Protein AF-A0A655ANW1-F1 (afdb_monomer_lite)

Radius of gyration: 16.44 Å; chains: 1; bounding box: 53×28×34 Å

Secondary structure (DSSP, 8-state):
---GGG--------EE-TT-TTTTT-------S-EEEEEEEE-PPTT--HHHHHHHHHHHHHHHHHHHHTTSEEEEEEEEEETTEEEEEEEEE-SSHHHHHHHHHTSTTGGGEEEEEEEE---TT-TTT--

Structure (mmCIF, N/CA/C/O backbone):
data_AF-A0A655ANW1-F1
#
_entry.id   AF-A0A655ANW1-F1
#
loop_
_atom_site.group_PDB
_atom_site.id
_atom_site.type_symbol
_atom_site.label_atom_id
_atom_site.label_alt_id
_atom_site.label_comp_id
_atom_site.label_asym_id
_atom_site.label_entity_id
_atom_site.label_seq_id
_atom_site.pdbx_PDB_ins_code
_atom_site.Cartn_x
_atom_site.Cartn_y
_atom_site.Cartn_z
_atom_site.occupancy
_atom_site.B_iso_or_equiv
_atom_site.auth_seq_id
_atom_site.auth_comp_id
_atom_site.auth_asym_id
_atom_site.auth_atom_id
_atom_site.pdbx_PDB_model_num
ATOM 1 N N . MET A 1 1 ? 32.456 -7.572 1.421 1.00 52.94 1 MET A N 1
ATOM 2 C CA . MET A 1 1 ? 31.473 -6.979 2.357 1.00 52.94 1 MET A CA 1
ATOM 3 C C . MET A 1 1 ? 32.220 -6.218 3.439 1.00 52.94 1 MET A C 1
ATOM 5 O O . MET A 1 1 ? 33.217 -6.754 3.914 1.00 52.94 1 MET A O 1
ATOM 9 N N . PRO A 1 2 ? 31.785 -5.007 3.822 1.00 56.34 2 PRO A N 1
ATOM 10 C CA . PRO A 1 2 ? 32.338 -4.326 4.990 1.00 56.34 2 PRO A CA 1
ATOM 11 C C . PRO A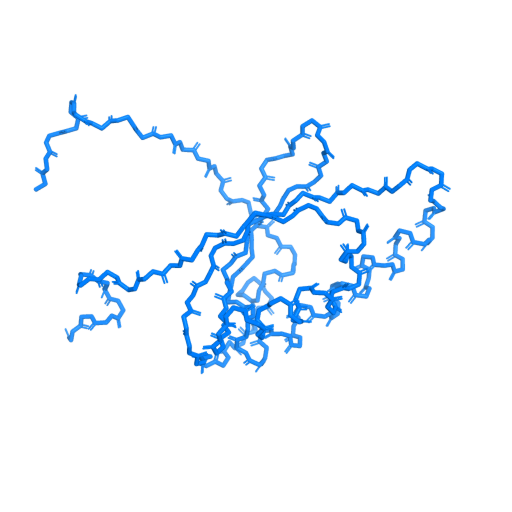 1 2 ? 32.038 -5.124 6.279 1.00 56.34 2 PRO A C 1
ATOM 13 O O . PRO A 1 2 ? 31.070 -5.891 6.307 1.00 56.34 2 PRO A O 1
ATOM 16 N N . PRO A 1 3 ? 32.866 -4.992 7.330 1.00 61.53 3 PRO A N 1
ATOM 17 C CA . PRO A 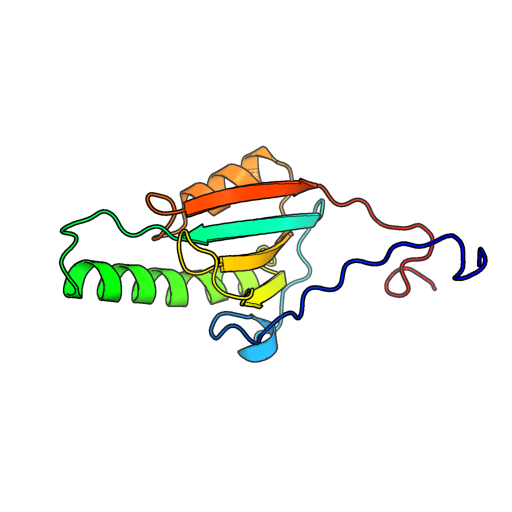1 3 ? 32.707 -5.736 8.578 1.00 61.53 3 PRO A CA 1
ATOM 18 C C . PRO A 1 3 ? 31.413 -5.356 9.319 1.00 61.53 3 PRO A C 1
ATOM 20 O O . PRO A 1 3 ? 31.002 -4.197 9.327 1.00 61.53 3 PRO A O 1
ATOM 23 N N . ARG A 1 4 ? 30.790 -6.339 9.991 1.00 62.19 4 ARG A N 1
ATOM 24 C CA . ARG A 1 4 ? 29.544 -6.174 10.774 1.00 62.19 4 ARG A CA 1
ATOM 25 C C . ARG A 1 4 ? 29.638 -5.107 11.872 1.00 62.19 4 ARG A C 1
ATOM 27 O O . ARG A 1 4 ? 28.620 -4.567 12.270 1.00 62.19 4 ARG A O 1
ATOM 34 N N . SER A 1 5 ? 30.846 -4.762 12.318 1.00 68.25 5 SER A N 1
ATOM 35 C CA . SER A 1 5 ? 31.094 -3.695 13.296 1.00 68.25 5 SER A CA 1
ATOM 36 C C . SER A 1 5 ? 30.753 -2.287 12.793 1.00 68.25 5 SER A C 1
ATOM 38 O O . SER A 1 5 ? 30.806 -1.349 13.580 1.00 68.25 5 SER A O 1
ATOM 40 N N . TRP A 1 6 ? 30.450 -2.118 11.501 1.00 67.19 6 TRP A N 1
ATOM 41 C CA . TRP A 1 6 ? 30.126 -0.827 10.881 1.00 67.19 6 TRP A CA 1
ATOM 42 C C . TRP A 1 6 ? 28.676 -0.721 10.387 1.00 67.19 6 TRP A C 1
ATOM 44 O O . TRP A 1 6 ? 28.340 0.255 9.720 1.00 67.19 6 TRP A O 1
ATOM 54 N N . ARG A 1 7 ? 27.816 -1.707 10.680 1.00 72.38 7 ARG A N 1
ATOM 55 C CA . ARG A 1 7 ? 26.383 -1.630 10.369 1.00 72.38 7 ARG A CA 1
ATOM 56 C C . ARG A 1 7 ? 25.560 -1.549 11.644 1.00 72.38 7 ARG A C 1
ATOM 58 O O . ARG A 1 7 ? 25.684 -2.398 12.520 1.00 72.38 7 ARG A O 1
ATOM 65 N N . THR A 1 8 ? 24.694 -0.548 11.689 1.00 73.25 8 THR A N 1
ATOM 66 C CA . THR A 1 8 ? 23.516 -0.554 12.550 1.00 73.25 8 THR A CA 1
ATOM 67 C C . THR A 1 8 ? 22.364 -0.997 11.661 1.00 73.25 8 THR A C 1
ATOM 69 O O . THR A 1 8 ? 21.897 -0.217 10.835 1.00 73.25 8 THR A O 1
ATOM 72 N N . ASP A 1 9 ? 21.978 -2.265 11.762 1.00 79.69 9 ASP A N 1
ATOM 73 C CA . ASP A 1 9 ? 20.803 -2.778 11.066 1.00 79.69 9 ASP A CA 1
ATOM 74 C C . ASP A 1 9 ? 19.593 -2.594 11.992 1.00 79.69 9 ASP A C 1
ATOM 76 O O . ASP A 1 9 ? 19.584 -3.118 13.108 1.00 79.69 9 ASP A O 1
ATOM 80 N N . ASP A 1 10 ? 18.589 -1.841 11.543 1.00 80.50 10 ASP A N 1
ATOM 81 C CA . ASP A 1 10 ? 17.279 -1.802 12.194 1.00 80.50 10 ASP A CA 1
ATOM 82 C C . ASP A 1 10 ? 16.347 -2.793 11.489 1.00 80.50 10 ASP A C 1
ATOM 84 O O . ASP A 1 10 ? 16.226 -2.787 10.261 1.00 80.50 10 ASP A O 1
ATOM 88 N N . VAL A 1 11 ? 15.741 -3.701 12.256 1.00 86.69 11 VAL A N 1
ATOM 89 C CA . VAL A 1 11 ? 15.016 -4.858 11.717 1.00 86.69 11 VAL A CA 1
ATOM 90 C C . VAL A 1 11 ? 13.540 -4.739 12.053 1.00 86.69 11 VAL A C 1
ATOM 92 O O . VAL A 1 11 ? 13.137 -4.881 13.204 1.00 86.69 11 VAL A O 1
ATOM 95 N N . THR A 1 12 ? 12.718 -4.571 11.019 1.00 88.94 12 THR A N 1
ATOM 96 C CA . THR A 1 12 ? 11.258 -4.618 11.140 1.00 88.94 12 THR A CA 1
ATOM 97 C C . THR A 1 12 ? 10.725 -5.920 10.537 1.00 88.94 12 THR A C 1
ATOM 99 O O . THR A 1 12 ? 10.936 -6.163 9.346 1.00 88.94 12 THR A O 1
ATOM 102 N N . PRO A 1 13 ? 10.037 -6.779 11.313 1.00 91.56 13 PRO A N 1
ATOM 103 C CA . PRO A 1 13 ? 9.420 -7.980 10.767 1.00 91.56 13 PRO A CA 1
ATOM 104 C C . PRO A 1 13 ? 8.246 -7.615 9.850 1.00 91.56 13 PRO A C 1
ATOM 106 O O . PRO A 1 13 ? 7.394 -6.803 10.209 1.00 91.56 13 PRO A O 1
ATOM 109 N N . LEU A 1 14 ? 8.190 -8.249 8.678 1.00 95.00 14 LEU A N 1
ATOM 110 C CA . LEU A 1 14 ? 7.090 -8.105 7.725 1.00 95.00 14 LEU A CA 1
ATOM 111 C C . LEU A 1 14 ? 6.088 -9.248 7.920 1.00 95.00 14 LEU A C 1
ATOM 113 O O . LEU A 1 14 ? 6.403 -10.413 7.669 1.00 95.00 14 LEU A O 1
ATOM 117 N N . GLY A 1 15 ? 4.889 -8.914 8.391 1.00 95.25 15 GLY A N 1
ATOM 118 C CA . GLY A 1 15 ? 3.793 -9.853 8.595 1.00 95.25 15 GLY A CA 1
ATOM 119 C C . GLY A 1 15 ? 3.055 -10.192 7.299 1.00 95.25 15 GLY A C 1
ATOM 120 O O . GLY A 1 15 ? 3.082 -9.440 6.322 1.00 95.25 15 GLY A O 1
ATOM 121 N N . ALA A 1 16 ? 2.357 -11.328 7.299 1.00 95.56 16 ALA A N 1
ATOM 122 C CA . ALA A 1 16 ? 1.465 -11.690 6.204 1.00 95.56 16 ALA A CA 1
ATOM 123 C C . ALA A 1 16 ? 0.289 -10.705 6.125 1.00 95.56 16 ALA A C 1
ATOM 125 O O . ALA A 1 16 ? -0.328 -10.390 7.141 1.00 95.56 16 ALA A O 1
ATOM 126 N N . HIS A 1 17 ? -0.036 -10.251 4.915 1.00 96.06 17 HIS A N 1
ATOM 127 C CA . HIS A 1 17 ? -1.211 -9.425 4.661 1.00 96.06 17 HIS A CA 1
ATOM 128 C C . HIS A 1 17 ? -2.243 -10.222 3.846 1.00 96.06 17 HIS A C 1
ATOM 130 O O . HIS A 1 17 ? -1.864 -10.831 2.844 1.00 96.06 17 HIS A O 1
ATOM 136 N N . PRO A 1 18 ? -3.542 -10.213 4.204 1.00 94.62 18 PRO A N 1
ATOM 137 C CA . PRO A 1 18 ? -4.565 -10.994 3.494 1.00 94.62 18 PRO A CA 1
ATOM 138 C C . PRO A 1 18 ? -4.740 -10.588 2.024 1.00 94.62 18 PRO A C 1
ATOM 140 O O . PRO A 1 18 ? -5.160 -11.408 1.212 1.00 94.62 18 PRO A O 1
ATOM 143 N N . ASN A 1 19 ? -4.388 -9.345 1.682 1.00 95.88 19 ASN A N 1
ATOM 144 C CA . ASN A 1 19 ? -4.418 -8.819 0.313 1.00 95.88 19 ASN A CA 1
ATOM 145 C C . ASN A 1 19 ? -3.053 -8.908 -0.413 1.00 95.88 19 ASN A C 1
ATOM 147 O O . ASN A 1 19 ? -2.875 -8.248 -1.433 1.00 95.88 19 ASN A O 1
ATOM 151 N N . ASP A 1 20 ? -2.068 -9.653 0.110 1.00 96.75 20 ASP A N 1
ATOM 152 C CA . ASP A 1 20 ? -0.806 -9.904 -0.609 1.00 96.75 20 ASP A CA 1
ATOM 153 C C . ASP A 1 20 ? -1.066 -10.757 -1.860 1.00 96.75 20 ASP A C 1
ATOM 155 O O . ASP A 1 20 ? -1.592 -11.865 -1.726 1.00 96.75 20 ASP A O 1
ATOM 159 N N . PRO A 1 21 ? -0.661 -10.311 -3.065 1.00 93.62 21 PRO A N 1
ATOM 160 C CA . PRO A 1 21 ? -0.914 -11.066 -4.290 1.00 93.62 21 PRO A CA 1
ATOM 161 C C . PRO A 1 21 ? -0.344 -12.486 -4.259 1.00 93.62 21 PRO A C 1
ATOM 163 O O . PRO A 1 21 ? -1.017 -13.434 -4.661 1.00 93.62 21 PRO A O 1
ATOM 166 N N . VAL A 1 22 ? 0.878 -12.646 -3.738 1.00 90.44 22 VAL A N 1
ATOM 167 C CA . VAL A 1 22 ? 1.533 -13.957 -3.635 1.00 90.44 22 VAL A CA 1
ATOM 168 C C . VAL A 1 22 ? 0.824 -14.833 -2.604 1.00 90.44 22 VAL A C 1
ATOM 170 O O . VAL A 1 22 ? 0.536 -15.992 -2.897 1.00 90.44 22 VAL A O 1
ATOM 173 N N . GLY A 1 23 ? 0.477 -14.281 -1.437 1.00 89.38 23 GLY A N 1
ATOM 174 C CA . GLY A 1 23 ? -0.336 -14.967 -0.427 1.00 89.38 23 GLY A CA 1
ATOM 175 C C . GLY A 1 23 ? -1.710 -15.424 -0.935 1.00 89.38 23 GLY A C 1
ATOM 176 O O . GLY A 1 23 ? -2.210 -16.457 -0.497 1.00 89.38 23 GLY A O 1
ATOM 177 N N . GLN A 1 24 ? -2.293 -14.705 -1.899 1.00 89.44 24 GLN A N 1
ATOM 178 C CA . GLN A 1 24 ? -3.555 -15.057 -2.559 1.00 89.44 24 GLN A CA 1
ATOM 179 C C . GLN A 1 24 ? -3.390 -16.002 -3.767 1.00 89.44 24 GLN A C 1
ATOM 181 O O . GLN A 1 24 ? -4.382 -16.366 -4.398 1.00 89.44 24 GLN A O 1
ATOM 186 N N . GLY A 1 25 ? -2.163 -16.409 -4.114 1.00 90.06 25 GLY A N 1
ATOM 187 C CA . GLY A 1 25 ? -1.889 -17.269 -5.272 1.00 90.06 25 GLY A CA 1
ATOM 188 C C . GLY A 1 25 ? -2.077 -16.577 -6.627 1.00 90.06 25 GLY A C 1
ATOM 189 O O . GLY A 1 25 ? -2.249 -17.244 -7.649 1.00 90.06 25 GLY A O 1
ATOM 190 N N . ILE A 1 26 ? -2.059 -15.245 -6.659 1.00 88.88 26 ILE A N 1
ATOM 191 C CA . ILE A 1 26 ? -2.241 -14.459 -7.879 1.00 88.88 26 ILE A CA 1
ATOM 192 C C . ILE A 1 26 ? -0.932 -14.453 -8.660 1.00 88.88 26 ILE A C 1
ATOM 194 O O . ILE A 1 26 ? 0.116 -14.042 -8.160 1.00 88.88 26 ILE A O 1
ATOM 198 N N . THR A 1 27 ? -0.998 -14.869 -9.924 1.00 83.81 27 THR A N 1
ATOM 199 C CA . THR A 1 27 ? 0.128 -14.690 -10.843 1.00 83.81 27 THR A CA 1
ATOM 200 C C . THR A 1 27 ? 0.225 -13.216 -11.213 1.00 83.81 27 THR A C 1
ATOM 202 O O . THR A 1 27 ? -0.638 -12.682 -11.908 1.00 83.81 27 THR A O 1
ATOM 205 N N . ILE A 1 28 ? 1.271 -12.556 -10.729 1.00 79.31 28 ILE A N 1
ATOM 206 C CA . ILE A 1 28 ? 1.513 -11.139 -10.992 1.00 79.31 28 ILE A CA 1
ATOM 207 C C . ILE A 1 28 ? 2.000 -11.004 -12.435 1.00 79.31 28 ILE A C 1
ATOM 209 O O . ILE A 1 28 ? 3.004 -11.608 -12.822 1.00 79.31 28 ILE A O 1
ATOM 213 N N . ALA A 1 29 ? 1.301 -10.207 -13.242 1.00 76.00 29 ALA A N 1
ATOM 214 C CA . ALA A 1 29 ? 1.785 -9.871 -14.574 1.00 76.00 29 ALA A CA 1
ATOM 215 C C . ALA A 1 29 ? 3.105 -9.086 -14.450 1.00 76.00 29 ALA A C 1
ATOM 217 O O . ALA A 1 29 ? 3.213 -8.235 -13.564 1.00 76.00 29 ALA A O 1
ATOM 218 N N . PRO A 1 30 ? 4.110 -9.312 -15.317 1.00 70.00 30 PRO A N 1
ATOM 219 C CA . PRO A 1 30 ? 5.326 -8.511 -15.298 1.0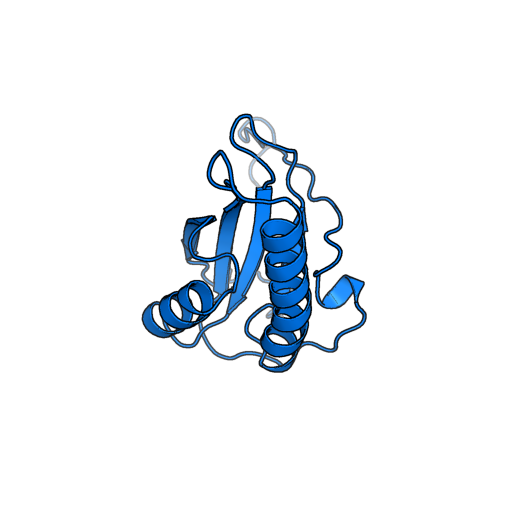0 70.00 30 PRO A CA 1
ATOM 220 C C . PRO A 1 30 ? 4.977 -7.051 -15.618 1.00 70.00 30 PRO A C 1
ATOM 222 O O . PRO A 1 30 ? 4.815 -6.668 -16.777 1.00 70.00 30 PRO A O 1
ATOM 225 N N . GLY A 1 31 ? 4.824 -6.234 -14.573 1.00 69.69 31 GLY A N 1
ATOM 226 C CA . GLY A 1 31 ? 4.546 -4.809 -14.711 1.00 69.69 31 GLY A CA 1
ATOM 227 C C . GLY A 1 31 ? 5.722 -4.090 -15.373 1.00 69.69 31 GLY A C 1
ATOM 228 O O . GLY A 1 31 ? 6.862 -4.558 -15.306 1.00 69.69 31 GLY A O 1
ATOM 229 N N . LYS A 1 32 ? 5.468 -2.932 -15.985 1.00 78.50 32 LYS A N 1
ATOM 230 C CA . LYS A 1 32 ? 6.498 -2.081 -16.602 1.00 78.50 32 LYS A CA 1
ATOM 231 C C . LYS A 1 32 ? 6.734 -0.831 -15.756 1.00 78.50 32 LYS A C 1
ATOM 233 O O . LYS A 1 32 ? 5.786 -0.307 -15.184 1.00 78.50 32 LYS A O 1
ATOM 238 N N . GLY A 1 33 ? 7.970 -0.337 -15.755 1.00 89.12 33 GLY A N 1
ATOM 239 C CA . GLY A 1 33 ? 8.346 0.919 -15.098 1.00 89.12 33 GLY A CA 1
ATOM 240 C C . GLY A 1 33 ? 9.055 0.742 -13.748 1.00 89.12 33 GLY A C 1
ATOM 241 O O . GLY A 1 33 ? 9.328 -0.395 -13.348 1.00 89.12 33 GLY A O 1
ATOM 242 N N . PRO A 1 34 ? 9.433 1.859 -13.098 1.00 94.06 34 PRO A N 1
ATOM 243 C CA . PRO A 1 34 ? 10.112 1.863 -11.806 1.00 94.06 34 PRO A CA 1
ATOM 244 C C . PRO A 1 34 ? 9.281 1.224 -10.692 1.00 94.06 34 PRO A C 1
ATOM 246 O O . PRO A 1 34 ? 8.051 1.161 -10.741 1.00 94.06 34 PRO A O 1
ATOM 249 N N . GLU A 1 35 ? 9.993 0.768 -9.668 1.00 96.06 35 GLU A N 1
ATOM 250 C CA . GLU A 1 35 ? 9.406 0.217 -8.453 1.00 96.06 35 GLU A CA 1
ATOM 251 C C . GLU A 1 35 ? 9.362 1.277 -7.357 1.00 96.06 35 GLU A C 1
ATOM 253 O O . GLU A 1 35 ? 10.207 2.172 -7.291 1.00 96.06 35 GLU A O 1
ATOM 258 N N . PHE A 1 36 ? 8.377 1.159 -6.479 1.00 97.81 36 PHE A N 1
ATOM 259 C CA . PHE A 1 36 ? 8.175 2.052 -5.352 1.00 97.81 36 PHE A CA 1
ATOM 260 C C . PHE A 1 36 ? 7.864 1.216 -4.120 1.00 97.81 36 PHE A C 1
ATOM 262 O O . PHE A 1 36 ? 7.005 0.332 -4.159 1.00 97.81 36 PHE A O 1
ATOM 269 N N . LEU A 1 37 ? 8.557 1.501 -3.024 1.00 97.94 37 LEU A N 1
ATOM 270 C CA . LEU A 1 37 ? 8.201 0.974 -1.719 1.00 97.94 37 LEU A CA 1
ATOM 271 C C . LEU A 1 37 ? 7.286 1.985 -1.037 1.00 97.94 37 LEU A C 1
ATOM 273 O O . LEU A 1 37 ? 7.651 3.152 -0.890 1.00 97.94 37 LEU A O 1
ATOM 277 N N . ILE A 1 38 ? 6.097 1.542 -0.651 1.00 98.19 38 ILE A N 1
ATOM 278 C CA . ILE A 1 38 ? 5.075 2.402 -0.066 1.00 98.19 38 ILE A CA 1
ATOM 279 C C . ILE A 1 38 ? 4.752 1.913 1.332 1.00 98.19 38 ILE A C 1
ATOM 281 O O . ILE A 1 38 ? 4.229 0.811 1.491 1.00 98.19 38 ILE A O 1
ATOM 285 N N . ALA A 1 39 ? 5.040 2.742 2.330 1.00 96.75 39 ALA A N 1
ATOM 286 C CA . ALA A 1 39 ? 4.509 2.558 3.669 1.00 96.75 39 ALA A CA 1
ATOM 287 C C . ALA A 1 39 ? 3.185 3.320 3.781 1.00 96.75 39 ALA A C 1
ATOM 289 O O . ALA A 1 39 ? 3.064 4.460 3.328 1.00 96.75 39 ALA A O 1
ATOM 290 N N . THR A 1 40 ? 2.179 2.674 4.357 1.00 96.88 40 THR A N 1
ATOM 291 C CA . THR A 1 40 ? 0.847 3.252 4.524 1.00 96.88 40 THR A CA 1
ATOM 292 C C . THR A 1 40 ? 0.388 3.073 5.957 1.00 96.88 40 THR A C 1
ATOM 294 O O . THR A 1 40 ? 0.472 1.970 6.496 1.00 96.88 40 THR A O 1
ATOM 297 N N . THR A 1 41 ? -0.134 4.145 6.545 1.00 95.69 41 THR A N 1
ATOM 298 C CA . THR A 1 41 ? -0.838 4.129 7.831 1.00 95.69 41 THR A CA 1
ATOM 299 C C . THR A 1 41 ? -2.302 4.453 7.574 1.00 95.69 41 THR A C 1
ATOM 301 O O . THR A 1 41 ? -2.602 5.464 6.937 1.00 95.69 41 THR A O 1
ATOM 304 N N . ILE A 1 42 ? -3.211 3.600 8.046 1.00 94.00 42 ILE A N 1
ATOM 305 C CA . ILE A 1 42 ? -4.656 3.770 7.859 1.00 94.00 42 ILE A CA 1
ATOM 306 C C . ILE A 1 42 ? -5.261 4.359 9.136 1.00 94.00 42 ILE A C 1
ATOM 308 O O . ILE A 1 42 ? -5.218 3.736 10.196 1.00 94.00 42 ILE A O 1
ATOM 312 N N . MET A 1 43 ? -5.873 5.536 9.011 1.00 93.19 43 MET A N 1
ATOM 313 C CA . MET A 1 43 ? -6.558 6.259 10.080 1.00 93.19 43 MET A CA 1
ATOM 314 C C . MET A 1 43 ? -8.033 6.437 9.731 1.00 93.19 43 MET A C 1
ATOM 316 O O . MET A 1 43 ? -8.408 7.302 8.939 1.00 93.19 43 MET A O 1
ATOM 320 N N . VAL A 1 44 ? -8.888 5.622 10.346 1.00 93.38 44 VAL A N 1
ATOM 321 C CA . VAL A 1 44 ? -10.340 5.756 10.189 1.00 93.38 44 VAL A CA 1
ATOM 322 C C . VAL A 1 44 ? -10.813 7.017 10.927 1.00 93.38 44 VAL A C 1
ATOM 324 O O . VAL A 1 44 ? -10.537 7.152 12.123 1.00 93.38 44 VAL A O 1
ATOM 327 N N . PRO A 1 45 ? -11.554 7.932 10.272 1.00 93.94 45 PRO A N 1
ATOM 328 C CA . PRO A 1 45 ? -12.050 9.136 10.926 1.00 93.94 45 PRO A CA 1
ATOM 329 C C . PRO A 1 45 ? -12.931 8.814 12.147 1.00 93.94 45 PRO A C 1
ATOM 331 O O . PRO A 1 45 ? -13.784 7.918 12.066 1.00 93.94 45 PRO A O 1
ATOM 334 N N . PRO A 1 46 ? -12.795 9.554 13.263 1.00 93.69 46 PRO A N 1
ATOM 335 C CA . PRO A 1 46 ? -13.644 9.366 14.434 1.00 93.69 46 PRO A CA 1
ATOM 336 C C . PRO A 1 46 ? -15.131 9.494 14.087 1.00 93.69 46 PRO A C 1
ATOM 338 O O . PRO A 1 46 ? -15.538 10.407 13.371 1.00 93.69 46 PRO A O 1
ATOM 341 N N . GLY A 1 47 ? -15.952 8.582 14.608 1.00 95.69 47 GLY A N 1
ATOM 342 C CA . GLY A 1 47 ? -17.394 8.570 14.348 1.00 95.69 47 GLY A CA 1
ATOM 343 C C . GLY A 1 47 ? -17.808 7.925 13.021 1.00 95.69 47 GLY A C 1
ATOM 344 O O . GLY A 1 47 ? -19.002 7.894 12.727 1.00 95.69 47 GLY A O 1
ATOM 345 N N . THR A 1 48 ? -16.871 7.374 12.240 1.00 96.50 48 THR A N 1
ATOM 346 C CA . THR A 1 48 ? -17.211 6.564 11.059 1.00 96.50 48 THR A CA 1
ATOM 347 C C . THR A 1 48 ? -17.983 5.309 11.497 1.00 96.50 48 THR A C 1
ATOM 349 O O . THR A 1 48 ? -17.473 4.549 12.324 1.00 96.50 48 THR A O 1
ATOM 352 N N . PRO A 1 49 ? -19.202 5.058 10.978 1.00 97.69 49 PRO A N 1
ATOM 353 C CA . PRO A 1 49 ? -19.968 3.865 11.336 1.00 97.69 49 PRO A CA 1
ATOM 354 C C . PRO A 1 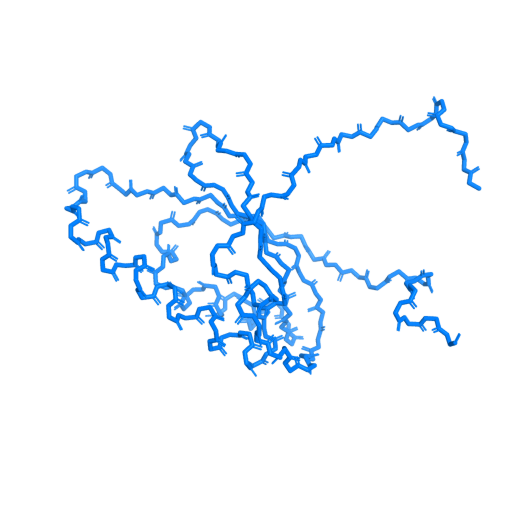49 ? -19.232 2.580 10.944 1.00 97.69 49 PRO A C 1
ATOM 356 O O . PRO A 1 49 ? -18.681 2.508 9.847 1.00 97.69 49 PRO A O 1
ATOM 359 N N . ALA A 1 50 ? -19.293 1.544 11.788 1.00 95.75 50 ALA A N 1
ATOM 360 C CA . ALA A 1 50 ? -18.607 0.267 11.544 1.00 95.75 50 ALA A CA 1
ATOM 361 C C . ALA A 1 50 ? -18.933 -0.329 10.163 1.00 95.75 50 ALA A C 1
ATOM 363 O O . ALA A 1 50 ? -18.030 -0.718 9.436 1.00 95.75 50 ALA A O 1
ATOM 364 N N . GLN A 1 51 ? -20.200 -0.267 9.741 1.00 97.50 51 GLN A N 1
ATOM 365 C CA . GLN A 1 51 ? -20.611 -0.730 8.415 1.00 97.50 51 GLN A CA 1
ATOM 366 C C . GLN A 1 51 ? -19.889 0.005 7.270 1.00 97.50 51 GLN A C 1
ATOM 368 O O . GLN A 1 51 ? -19.512 -0.615 6.284 1.00 97.50 51 GLN A O 1
ATOM 373 N N . VAL A 1 52 ? -19.648 1.314 7.400 1.00 97.69 52 VAL A N 1
ATOM 374 C CA . VAL A 1 52 ? -18.918 2.098 6.387 1.00 97.69 52 VAL A CA 1
ATOM 375 C C . VAL A 1 52 ? -17.442 1.699 6.348 1.00 97.69 52 VAL A C 1
ATOM 377 O O . VAL A 1 52 ? -16.845 1.661 5.268 1.00 97.69 52 VAL A O 1
ATOM 380 N N . VAL A 1 53 ? -16.856 1.390 7.509 1.00 96.62 53 VAL A N 1
ATOM 381 C CA . VAL A 1 53 ? -15.492 0.851 7.610 1.00 96.62 53 VAL A CA 1
ATOM 382 C C . VAL A 1 53 ? -15.415 -0.493 6.900 1.00 96.62 53 VAL A C 1
ATOM 384 O O . VAL A 1 53 ? -14.620 -0.637 5.972 1.00 96.62 53 VAL A O 1
ATOM 387 N N . ASP A 1 54 ? -16.294 -1.426 7.258 1.00 96.75 54 ASP A N 1
ATOM 388 C CA . ASP A 1 54 ? -16.332 -2.777 6.697 1.00 96.75 54 ASP A CA 1
ATOM 389 C C . ASP A 1 54 ? -16.551 -2.754 5.178 1.00 96.75 54 ASP A C 1
ATOM 391 O O . ASP A 1 54 ? -15.811 -3.398 4.432 1.00 96.75 54 ASP A O 1
ATOM 395 N N . ASP A 1 55 ? -17.496 -1.945 4.689 1.00 97.75 55 ASP A N 1
ATOM 396 C CA . ASP A 1 55 ? -17.773 -1.791 3.257 1.00 97.75 55 ASP A CA 1
ATOM 397 C C . ASP A 1 55 ? -16.575 -1.201 2.494 1.00 97.75 55 ASP A C 1
ATOM 399 O O . ASP A 1 55 ? -16.317 -1.545 1.335 1.00 97.75 55 ASP A O 1
ATOM 403 N N . THR A 1 56 ? -15.817 -0.298 3.116 1.00 97.44 56 THR A N 1
ATOM 404 C CA . THR A 1 56 ? -14.636 0.313 2.491 1.00 97.44 56 THR A CA 1
ATOM 405 C C . THR A 1 56 ? -13.458 -0.654 2.473 1.00 97.44 56 THR A C 1
ATOM 407 O O . THR A 1 56 ? -12.844 -0.831 1.420 1.00 97.44 56 THR A O 1
ATOM 410 N N . VAL A 1 57 ? -13.214 -1.371 3.572 1.00 95.94 57 VAL A N 1
ATOM 411 C CA . VAL A 1 57 ? -12.203 -2.437 3.652 1.00 95.94 57 VAL A CA 1
ATOM 412 C C . VAL A 1 57 ? -12.517 -3.570 2.670 1.00 95.94 57 VAL A C 1
ATOM 414 O O . VAL A 1 57 ? -11.624 -4.057 1.978 1.00 95.94 57 VAL A O 1
ATOM 417 N N . ALA A 1 58 ? -13.786 -3.959 2.523 1.00 97.06 58 ALA A N 1
ATOM 418 C CA . ALA A 1 58 ? -14.196 -4.981 1.563 1.00 97.06 58 ALA A CA 1
ATOM 419 C C . ALA A 1 58 ? -13.959 -4.547 0.108 1.00 97.06 58 ALA A C 1
ATOM 421 O O . ALA A 1 58 ? -13.563 -5.366 -0.726 1.00 97.06 58 ALA A O 1
ATOM 422 N N . ARG A 1 59 ? -14.180 -3.267 -0.220 1.00 97.69 59 ARG A N 1
ATOM 423 C CA . ARG A 1 59 ? -13.847 -2.717 -1.545 1.00 97.69 59 ARG A CA 1
ATOM 424 C C . ARG A 1 59 ? -12.338 -2.680 -1.773 1.00 97.69 59 ARG A C 1
ATOM 426 O O . ARG A 1 59 ? -11.899 -3.046 -2.860 1.00 97.69 59 ARG A O 1
ATOM 433 N N . GLU A 1 60 ? -11.556 -2.305 -0.764 1.00 97.12 60 GLU A N 1
ATOM 434 C CA . GLU A 1 60 ? -10.089 -2.327 -0.827 1.00 97.12 60 GLU A CA 1
ATOM 435 C C . GLU A 1 60 ? -9.569 -3.740 -1.130 1.00 97.12 60 GLU A C 1
ATOM 437 O O . GLU A 1 60 ? -8.778 -3.945 -2.052 1.00 97.12 60 GLU A O 1
ATOM 442 N N . ALA A 1 61 ? -10.087 -4.742 -0.414 1.00 95.81 61 ALA A N 1
ATOM 443 C CA . ALA A 1 61 ? -9.709 -6.139 -0.600 1.00 95.81 61 ALA A CA 1
ATOM 444 C C . ALA A 1 61 ? -10.020 -6.662 -2.012 1.00 95.81 61 ALA A C 1
ATOM 446 O O . ALA A 1 61 ? -9.281 -7.491 -2.537 1.00 95.81 61 ALA A O 1
ATOM 447 N N . ARG A 1 62 ? -11.078 -6.154 -2.660 1.00 96.31 62 ARG A N 1
ATOM 448 C CA . ARG A 1 62 ? -11.394 -6.464 -4.067 1.00 96.31 62 ARG A CA 1
ATOM 449 C C . ARG A 1 62 ? -10.493 -5.724 -5.053 1.00 96.31 62 ARG A C 1
ATOM 451 O O . ARG A 1 62 ? -10.254 -6.231 -6.142 1.00 96.31 62 ARG A O 1
ATOM 458 N N . ARG A 1 63 ? -9.977 -4.550 -4.684 1.00 96.31 63 ARG A N 1
ATOM 459 C CA . ARG A 1 63 ? -9.120 -3.729 -5.547 1.00 96.31 63 ARG A CA 1
ATOM 460 C C . ARG A 1 63 ? -7.697 -4.279 -5.661 1.00 96.31 63 ARG A C 1
ATOM 462 O O . ARG A 1 63 ? -7.105 -4.217 -6.737 1.00 96.31 63 ARG A O 1
ATOM 469 N N . ALA A 1 64 ? -7.165 -4.857 -4.586 1.00 93.06 64 ALA A N 1
ATOM 470 C CA . ALA A 1 64 ? -5.830 -5.456 -4.559 1.00 93.06 64 ALA A CA 1
ATOM 471 C C . ALA A 1 64 ? -5.568 -6.499 -5.674 1.00 93.06 64 ALA A C 1
ATOM 473 O O . ALA A 1 64 ? -4.593 -6.326 -6.413 1.00 93.06 64 ALA A O 1
ATOM 474 N N . PRO A 1 65 ? -6.416 -7.530 -5.886 1.00 93.81 65 PRO A N 1
ATOM 475 C CA . PRO A 1 65 ? -6.198 -8.508 -6.952 1.00 93.81 65 PRO A CA 1
ATOM 476 C C . PRO A 1 65 ? -6.278 -7.895 -8.358 1.00 93.81 65 PRO A C 1
ATOM 478 O O . PRO A 1 65 ? -5.539 -8.313 -9.248 1.00 93.81 65 PRO A O 1
ATOM 481 N N . GLU A 1 66 ? -7.118 -6.876 -8.578 1.00 94.69 66 GLU A N 1
ATOM 482 C CA . GLU A 1 66 ? -7.185 -6.169 -9.867 1.00 94.69 66 GLU A CA 1
ATOM 483 C C . GLU A 1 66 ? -5.866 -5.456 -10.189 1.00 94.69 66 GLU A C 1
ATOM 485 O O . GLU A 1 66 ? -5.378 -5.508 -11.321 1.00 94.69 66 GLU A O 1
ATOM 490 N N . LEU A 1 67 ? -5.276 -4.796 -9.190 1.00 95.81 67 LEU A N 1
ATOM 491 C CA . LEU A 1 67 ? -3.999 -4.096 -9.322 1.00 95.81 67 LEU A CA 1
ATOM 492 C C . LEU A 1 67 ? -2.842 -5.076 -9.513 1.00 95.81 67 LEU A C 1
ATOM 494 O O . LEU A 1 67 ? -1.953 -4.819 -10.325 1.00 95.81 67 LEU A O 1
ATOM 498 N N . ALA A 1 68 ? -2.877 -6.217 -8.828 1.00 94.50 68 ALA A N 1
ATOM 499 C CA . ALA A 1 68 ? -1.905 -7.287 -9.008 1.00 94.50 68 ALA A CA 1
ATOM 500 C C . ALA A 1 68 ? -1.973 -7.918 -10.405 1.00 94.50 68 ALA A C 1
ATOM 502 O O . ALA A 1 68 ? -0.945 -8.090 -11.061 1.00 94.50 68 ALA A O 1
ATOM 503 N N . GLY A 1 69 ? -3.181 -8.189 -10.910 1.00 92.69 69 GLY A N 1
ATOM 504 C CA . GLY A 1 69 ? -3.390 -8.714 -12.263 1.00 92.69 69 GLY A CA 1
ATOM 505 C C . GLY A 1 69 ? -2.903 -7.764 -13.363 1.00 92.69 69 GLY A C 1
ATOM 506 O O . GLY A 1 69 ? -2.509 -8.208 -14.438 1.00 92.69 69 GLY A O 1
ATOM 507 N N . ARG A 1 70 ? -2.864 -6.455 -13.084 1.00 92.94 70 ARG A N 1
ATOM 508 C CA . ARG A 1 70 ? -2.278 -5.426 -13.963 1.00 92.94 70 ARG A CA 1
ATOM 509 C C . ARG A 1 70 ? -0.773 -5.215 -13.750 1.00 92.94 70 ARG A C 1
ATOM 511 O O . ARG A 1 70 ? -0.166 -4.437 -14.478 1.00 92.94 70 ARG A O 1
ATOM 518 N N . GLY A 1 71 ? -0.169 -5.901 -12.780 1.00 94.31 71 GLY A N 1
ATOM 519 C CA . GLY A 1 71 ? 1.252 -5.791 -12.450 1.00 94.31 71 GLY A CA 1
ATOM 520 C C . GLY A 1 71 ? 1.625 -4.534 -11.659 1.00 94.31 71 GLY A C 1
ATOM 521 O O . GLY A 1 71 ? 2.803 -4.182 -11.632 1.00 94.31 71 GLY A O 1
ATOM 522 N N . HIS A 1 72 ? 0.650 -3.853 -11.043 1.00 96.50 72 HIS A N 1
ATOM 523 C CA . HIS A 1 72 ? 0.879 -2.645 -10.245 1.00 96.50 72 HIS A CA 1
ATOM 524 C C . HIS A 1 72 ? 1.184 -2.950 -8.780 1.00 96.50 72 HIS A C 1
ATOM 526 O O . HIS A 1 72 ? 2.144 -2.409 -8.240 1.00 96.50 72 HIS A O 1
ATOM 532 N N . LEU A 1 73 ? 0.398 -3.821 -8.141 1.00 96.81 73 LEU A N 1
ATOM 533 C CA . LEU A 1 73 ? 0.680 -4.297 -6.787 1.00 96.81 73 LEU A CA 1
ATOM 534 C C . LEU A 1 73 ? 1.491 -5.592 -6.879 1.00 96.81 73 LEU A C 1
ATOM 536 O O . LEU A 1 73 ? 0.974 -6.614 -7.326 1.00 96.81 73 LEU A O 1
ATOM 540 N N . VAL A 1 74 ? 2.761 -5.546 -6.478 1.00 95.44 74 VAL A N 1
ATOM 541 C CA . VAL A 1 74 ? 3.690 -6.681 -6.594 1.00 95.44 74 VAL A CA 1
ATOM 542 C C . VAL A 1 74 ? 3.701 -7.502 -5.310 1.00 95.44 74 VAL A C 1
ATOM 544 O O . VAL A 1 74 ? 3.617 -8.724 -5.364 1.00 95.44 74 VAL A O 1
ATOM 547 N N . ARG A 1 75 ? 3.791 -6.848 -4.149 1.00 96.38 75 ARG A N 1
ATOM 548 C CA . ARG A 1 75 ? 3.749 -7.482 -2.822 1.00 96.38 75 ARG A CA 1
ATOM 549 C C . ARG A 1 75 ? 3.093 -6.562 -1.811 1.00 96.38 75 ARG A C 1
ATOM 551 O O . ARG A 1 75 ? 3.164 -5.343 -1.958 1.00 96.38 75 ARG A O 1
ATOM 558 N N . LEU A 1 76 ? 2.519 -7.147 -0.770 1.00 97.69 76 LEU A N 1
ATOM 559 C CA . LEU A 1 76 ? 1.950 -6.422 0.355 1.00 97.69 76 LEU A CA 1
ATOM 560 C C . LEU A 1 76 ? 2.251 -7.154 1.664 1.00 97.69 76 LEU A C 1
ATOM 562 O O . LEU A 1 76 ? 2.106 -8.369 1.769 1.00 97.69 76 LEU A O 1
ATOM 566 N N . TRP A 1 77 ? 2.641 -6.398 2.679 1.00 97.75 77 TRP A N 1
ATOM 567 C CA . TRP A 1 77 ? 2.960 -6.899 4.008 1.00 97.75 77 TRP A CA 1
ATOM 568 C C . TRP A 1 77 ? 2.235 -6.086 5.070 1.00 97.75 77 TRP A C 1
ATOM 570 O O . TRP A 1 77 ? 2.022 -4.883 4.913 1.00 97.75 77 TRP A O 1
ATOM 580 N N . ALA A 1 78 ? 1.891 -6.746 6.172 1.00 95.94 78 ALA A N 1
ATOM 581 C CA . ALA A 1 78 ? 1.490 -6.066 7.392 1.00 95.94 78 ALA A CA 1
ATOM 582 C C . ALA A 1 78 ? 2.752 -5.610 8.133 1.00 95.94 78 ALA A C 1
ATOM 584 O O . ALA A 1 78 ? 3.720 -6.365 8.248 1.00 95.94 78 ALA A O 1
ATOM 585 N N . LEU A 1 79 ? 2.748 -4.382 8.633 1.00 94.75 79 LEU A N 1
ATOM 586 C CA . LEU A 1 79 ? 3.755 -3.903 9.574 1.00 94.75 79 LEU A CA 1
ATOM 587 C C . LEU A 1 79 ? 3.199 -4.015 10.998 1.00 94.75 79 LEU A C 1
ATOM 589 O O . LEU A 1 79 ? 1.979 -4.063 11.164 1.00 94.75 79 LEU A O 1
ATOM 593 N N . PRO A 1 80 ? 4.056 -4.037 12.034 1.00 90.44 80 PRO A N 1
ATOM 594 C CA . PRO A 1 80 ? 3.587 -3.896 13.407 1.00 90.44 80 PRO A CA 1
ATOM 595 C C . PRO A 1 80 ? 2.711 -2.648 13.539 1.00 90.44 80 PRO A C 1
ATOM 597 O O . PRO A 1 80 ? 3.059 -1.599 12.985 1.00 90.44 80 PRO A O 1
ATOM 600 N N . ASP A 1 81 ? 1.606 -2.740 14.275 1.00 81.06 81 ASP A N 1
ATOM 601 C CA . ASP A 1 81 ? 0.714 -1.596 14.464 1.00 81.06 81 ASP A CA 1
ATOM 602 C C . ASP A 1 81 ? 1.476 -0.407 15.063 1.00 81.06 81 ASP A C 1
ATOM 604 O O . ASP A 1 81 ? 2.365 -0.559 15.908 1.00 81.06 81 ASP A O 1
ATOM 608 N N . GLY A 1 82 ? 1.191 0.782 14.538 1.00 75.38 82 GLY A N 1
ATOM 609 C CA . GLY A 1 82 ? 1.714 2.033 15.073 1.00 75.38 82 GLY A CA 1
ATOM 610 C C . GLY A 1 82 ? 0.756 2.624 16.109 1.00 75.38 82 GLY A C 1
ATOM 611 O O . GLY A 1 82 ? -0.391 2.187 16.200 1.00 75.38 82 GLY A O 1
ATOM 612 N N . PRO A 1 83 ? 1.180 3.659 16.853 1.00 76.94 83 PRO A N 1
ATOM 613 C CA . PRO A 1 83 ? 0.269 4.406 17.726 1.00 76.94 83 PRO A CA 1
ATOM 614 C C . PRO A 1 83 ? -0.911 5.017 16.950 1.00 76.94 83 PRO A C 1
ATOM 616 O O . PRO A 1 83 ? -1.986 5.199 17.514 1.00 76.94 83 PRO A O 1
ATOM 619 N N . ASP A 1 84 ? -0.710 5.281 15.657 1.00 76.50 84 ASP A N 1
ATOM 620 C CA . ASP A 1 84 ? -1.661 5.974 14.789 1.00 76.50 84 ASP A CA 1
ATOM 621 C C . ASP A 1 84 ? -2.571 5.027 13.985 1.00 76.50 84 ASP A C 1
ATOM 623 O O . ASP A 1 84 ? -3.461 5.493 13.281 1.00 76.50 84 ASP A O 1
ATOM 627 N N . GLY A 1 85 ? -2.384 3.703 14.076 1.00 81.00 85 GLY A N 1
ATOM 628 C CA . GLY A 1 85 ? -3.256 2.724 13.420 1.00 81.00 85 GLY A CA 1
ATOM 629 C C . GLY A 1 85 ? -2.532 1.578 12.717 1.00 81.00 85 GLY A C 1
ATOM 630 O O . GLY A 1 85 ? -1.331 1.350 12.898 1.00 81.00 85 GLY A O 1
ATOM 631 N N . GLN A 1 86 ? -3.301 0.845 11.906 1.00 90.06 86 GLN A N 1
ATOM 632 C CA . GLN A 1 86 ? -2.805 -0.290 11.134 1.00 90.06 86 GLN A CA 1
ATOM 633 C C . GLN A 1 86 ? -1.841 0.195 10.054 1.00 90.06 86 GLN A C 1
ATOM 635 O O . GLN A 1 86 ? -2.124 1.156 9.330 1.00 90.06 86 GLN A O 1
ATOM 640 N N . ARG A 1 87 ? -0.709 -0.499 9.932 1.00 95.19 87 ARG A N 1
ATOM 641 C CA . ARG A 1 87 ? 0.341 -0.153 8.976 1.00 95.19 87 ARG A CA 1
ATOM 642 C C . ARG A 1 87 ? 0.587 -1.271 7.978 1.00 95.19 87 ARG A C 1
ATOM 644 O O . ARG A 1 87 ? 0.594 -2.452 8.325 1.00 95.19 87 ARG A O 1
ATOM 651 N N . THR A 1 88 ? 0.848 -0.890 6.737 1.00 96.44 88 THR A N 1
ATOM 652 C CA . THR A 1 88 ? 1.198 -1.818 5.660 1.00 96.44 88 THR A CA 1
ATOM 653 C C . THR A 1 88 ? 2.417 -1.330 4.901 1.00 96.44 88 THR A C 1
ATOM 655 O O . THR A 1 88 ? 2.650 -0.128 4.792 1.00 96.44 88 THR A O 1
ATOM 658 N N . LEU A 1 89 ? 3.164 -2.269 4.329 1.00 97.88 89 LEU A N 1
ATOM 659 C CA . LEU A 1 89 ? 4.245 -1.995 3.392 1.00 97.88 89 LEU A CA 1
ATOM 660 C C . LEU A 1 89 ? 3.913 -2.671 2.066 1.00 97.88 89 LEU A C 1
ATOM 662 O O . LEU A 1 89 ? 3.675 -3.876 2.040 1.00 97.88 89 LEU A O 1
ATOM 666 N N . GLY A 1 90 ? 3.891 -1.922 0.972 1.00 97.56 90 GLY A N 1
ATOM 667 C CA . GLY A 1 90 ? 3.634 -2.447 -0.364 1.00 97.56 90 GLY A CA 1
ATOM 668 C C . GLY A 1 90 ? 4.818 -2.233 -1.297 1.00 97.56 90 GLY A C 1
ATOM 669 O O . GLY A 1 90 ? 5.437 -1.170 -1.284 1.00 97.56 90 GLY A O 1
ATOM 670 N N . LEU A 1 91 ? 5.104 -3.228 -2.136 1.00 97.25 91 LEU A N 1
ATOM 671 C CA . LEU A 1 91 ? 5.955 -3.067 -3.312 1.00 97.25 91 LEU A CA 1
ATOM 672 C C . LEU A 1 91 ? 5.059 -2.830 -4.525 1.00 97.25 91 LEU A C 1
ATOM 674 O O . LEU A 1 91 ? 4.254 -3.692 -4.893 1.00 97.25 91 LEU A O 1
ATOM 678 N N . TRP A 1 92 ? 5.230 -1.671 -5.146 1.00 97.44 92 TRP A N 1
ATOM 679 C CA . TRP A 1 92 ? 4.408 -1.192 -6.247 1.00 97.44 92 TRP A CA 1
ATOM 680 C C . TRP A 1 92 ? 5.237 -0.962 -7.502 1.00 97.44 92 TRP A C 1
ATOM 682 O O . TRP A 1 92 ? 6.437 -0.698 -7.431 1.00 97.44 92 TRP A O 1
ATOM 692 N N . ARG A 1 93 ? 4.580 -1.015 -8.659 1.00 96.00 93 ARG A N 1
ATOM 693 C CA . ARG A 1 93 ? 5.161 -0.664 -9.952 1.00 96.00 93 ARG A CA 1
ATOM 694 C C . ARG A 1 93 ? 4.194 0.195 -10.761 1.00 96.00 93 ARG A C 1
ATOM 696 O O . ARG A 1 93 ? 3.001 -0.094 -10.858 1.00 96.00 93 ARG A O 1
ATOM 703 N N . ALA A 1 94 ? 4.728 1.238 -11.375 1.00 95.62 94 ALA A N 1
ATOM 704 C CA . ALA A 1 94 ? 3.996 2.127 -12.268 1.00 95.62 94 ALA A CA 1
ATOM 705 C C . ALA A 1 94 ? 4.940 2.634 -13.360 1.00 95.62 94 ALA A C 1
ATOM 707 O O . ALA A 1 94 ? 6.158 2.586 -13.200 1.00 95.62 94 ALA A O 1
ATOM 708 N N . ARG A 1 95 ? 4.392 3.137 -14.465 1.00 94.75 95 ARG A N 1
ATOM 709 C CA . ARG A 1 95 ? 5.154 3.729 -15.572 1.00 94.75 95 ARG A CA 1
ATOM 710 C C . ARG A 1 95 ? 5.962 4.943 -15.124 1.00 94.75 95 ARG A C 1
ATOM 712 O O . ARG A 1 95 ? 7.099 5.101 -15.561 1.00 94.75 95 ARG A O 1
ATOM 719 N N . ASP A 1 96 ? 5.378 5.767 -14.263 1.00 93.56 96 ASP A N 1
ATOM 720 C CA . ASP A 1 96 ? 5.953 6.999 -13.730 1.00 93.56 96 ASP A CA 1
ATOM 721 C C . ASP A 1 96 ? 5.270 7.376 -12.393 1.00 93.56 96 ASP A C 1
ATOM 723 O O . ASP A 1 96 ? 4.263 6.761 -12.019 1.00 93.56 96 ASP A O 1
ATOM 727 N N . PRO A 1 97 ? 5.797 8.368 -11.646 1.00 94.06 97 PRO A N 1
ATOM 728 C CA . PRO A 1 97 ? 5.193 8.802 -10.385 1.00 94.06 97 PRO A CA 1
ATOM 729 C C . PRO A 1 97 ? 3.754 9.329 -10.510 1.00 94.06 97 PRO A C 1
ATOM 731 O O . PRO A 1 97 ? 2.993 9.233 -9.551 1.00 94.06 97 PRO A O 1
ATOM 734 N N . GLY A 1 98 ? 3.363 9.874 -11.666 1.00 96.06 98 GLY A N 1
ATOM 735 C CA . GLY A 1 98 ? 2.010 10.382 -11.892 1.00 96.06 98 GLY A CA 1
ATOM 736 C C . GLY A 1 98 ? 0.986 9.254 -11.996 1.00 96.06 98 GLY A C 1
ATOM 737 O O . GLY A 1 98 ? -0.079 9.324 -11.385 1.00 96.06 98 GLY A O 1
ATOM 738 N N . GLU A 1 99 ? 1.323 8.175 -12.706 1.00 96.75 99 GLU A N 1
ATOM 739 C CA . GLU A 1 99 ? 0.498 6.965 -12.724 1.00 96.75 99 GLU A CA 1
ATOM 740 C C . GLU A 1 99 ? 0.395 6.331 -11.335 1.00 96.75 99 GLU A C 1
ATOM 742 O O . GLU A 1 99 ? -0.696 5.923 -10.937 1.00 96.75 99 GLU A O 1
ATOM 747 N N . LEU A 1 100 ? 1.500 6.275 -10.585 1.00 97.25 100 LEU A N 1
ATOM 748 C CA . LEU A 1 100 ? 1.477 5.763 -9.217 1.00 97.25 100 LEU A CA 1
ATOM 749 C C . LEU A 1 100 ? 0.492 6.551 -8.348 1.00 97.25 100 LEU A C 1
ATOM 751 O O . LEU A 1 100 ? -0.347 5.951 -7.682 1.00 97.25 100 LEU A O 1
ATOM 755 N N . MET A 1 101 ? 0.564 7.882 -8.391 1.00 96.69 101 MET A N 1
ATOM 756 C CA . MET A 1 101 ? -0.333 8.751 -7.633 1.00 96.69 101 MET A CA 1
ATOM 757 C C . MET A 1 101 ? -1.800 8.492 -7.997 1.00 96.69 101 MET A C 1
ATOM 759 O O . MET A 1 101 ? -2.610 8.255 -7.107 1.00 96.69 101 MET A O 1
ATOM 763 N N . ALA A 1 102 ? -2.125 8.410 -9.290 1.00 97.62 102 ALA A N 1
ATOM 764 C CA . ALA A 1 102 ? -3.484 8.115 -9.746 1.00 97.62 102 ALA A CA 1
ATOM 765 C C . ALA A 1 102 ? -3.985 6.729 -9.293 1.00 97.62 102 ALA A C 1
ATOM 767 O O . ALA A 1 102 ? -5.167 6.557 -8.988 1.00 97.62 102 ALA A O 1
ATOM 768 N N . ILE A 1 103 ? -3.104 5.723 -9.237 1.00 97.44 103 ILE A N 1
ATOM 769 C CA . ILE A 1 103 ? -3.440 4.394 -8.708 1.00 97.44 103 ILE A CA 1
ATOM 770 C C . ILE A 1 103 ? -3.780 4.484 -7.219 1.00 97.44 103 ILE A C 1
ATOM 772 O O . ILE A 1 103 ? -4.819 3.957 -6.816 1.00 97.44 103 ILE A O 1
ATOM 776 N N . LEU A 1 104 ? -2.939 5.150 -6.426 1.00 97.50 104 LEU A N 1
ATOM 777 C CA . LEU A 1 104 ? -3.116 5.282 -4.977 1.00 97.50 104 LEU A CA 1
ATOM 778 C C . LEU A 1 104 ? -4.365 6.096 -4.628 1.00 97.50 104 LEU A C 1
ATOM 780 O O . LEU A 1 104 ? -5.133 5.686 -3.767 1.00 97.50 104 LEU A O 1
ATOM 784 N N . GLU A 1 105 ? -4.632 7.184 -5.351 1.00 97.62 105 GLU A N 1
ATOM 785 C CA . GLU A 1 105 ? -5.863 7.977 -5.213 1.00 97.62 105 GLU A CA 1
ATOM 786 C C . GLU A 1 105 ? -7.125 7.183 -5.585 1.00 97.62 105 GLU A C 1
ATOM 788 O O . GLU A 1 105 ? -8.215 7.484 -5.103 1.00 97.62 105 GLU A O 1
ATOM 793 N N . SER A 1 106 ? -6.994 6.146 -6.422 1.00 97.06 106 SER A N 1
ATOM 794 C CA . SER A 1 106 ? -8.113 5.267 -6.783 1.00 97.06 106 SER A CA 1
ATOM 795 C C . SER A 1 106 ? -8.452 4.219 -5.720 1.00 97.06 106 SER A C 1
ATOM 797 O O . SER A 1 106 ? -9.453 3.511 -5.873 1.00 97.06 106 SER A O 1
ATOM 799 N N . LEU A 1 107 ? -7.622 4.066 -4.682 1.00 97.81 107 LEU A N 1
ATOM 800 C CA . LEU A 1 107 ? -7.863 3.088 -3.626 1.00 97.81 107 LEU A CA 1
ATOM 801 C C . LEU A 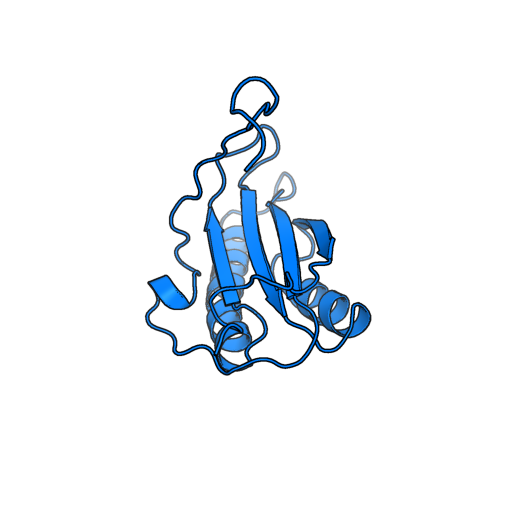1 107 ? -9.091 3.494 -2.796 1.00 97.81 107 LEU A C 1
ATOM 803 O O . LEU A 1 107 ? -9.207 4.654 -2.397 1.00 97.81 107 LEU A O 1
ATOM 807 N N . PRO A 1 108 ? -10.012 2.560 -2.498 1.00 97.69 108 PRO A N 1
ATOM 808 C CA . PRO A 1 108 ? -11.152 2.820 -1.619 1.00 97.69 108 PRO A CA 1
ATOM 809 C C . PRO A 1 108 ? -10.788 3.466 -0.277 1.00 97.69 108 PRO A C 1
ATOM 811 O O . PRO A 1 108 ? -11.553 4.292 0.220 1.00 97.69 108 PRO A O 1
ATOM 814 N N . LEU A 1 109 ? -9.631 3.122 0.290 1.00 96.94 109 LEU A N 1
ATOM 815 C CA . LEU A 1 109 ? -9.128 3.688 1.542 1.00 96.94 109 LEU A CA 1
ATOM 816 C C . LEU A 1 109 ? -8.321 4.987 1.383 1.00 96.94 109 LEU A C 1
ATOM 818 O O . LEU A 1 109 ? -7.886 5.521 2.399 1.00 96.94 109 LEU A O 1
ATOM 822 N N . ALA A 1 110 ? -8.128 5.530 0.175 1.00 96.88 110 ALA A N 1
ATOM 823 C CA . ALA A 1 110 ? -7.224 6.664 -0.070 1.00 96.88 110 ALA A CA 1
ATOM 824 C C . ALA A 1 110 ? -7.478 7.869 0.855 1.00 96.88 110 ALA A C 1
ATOM 826 O O . ALA A 1 110 ? -6.538 8.484 1.349 1.00 96.88 110 ALA A O 1
ATOM 827 N N . GLY A 1 111 ? -8.745 8.169 1.162 1.00 96.38 111 GLY A N 1
ATOM 828 C CA . GLY A 1 111 ? -9.115 9.261 2.071 1.00 96.38 111 GLY A CA 1
ATOM 829 C C . GLY A 1 111 ? -8.760 9.036 3.549 1.00 96.38 111 GLY A C 1
ATOM 830 O O . GLY A 1 111 ? -8.891 9.962 4.345 1.00 96.38 111 GLY A O 1
ATOM 831 N N . TRP A 1 112 ? -8.353 7.823 3.929 1.00 96.06 112 TRP A N 1
ATOM 832 C CA . TRP A 1 112 ? -7.961 7.421 5.288 1.00 96.06 112 TRP A CA 1
ATOM 833 C C . TRP A 1 112 ? -6.468 7.079 5.381 1.00 96.06 112 TRP A C 1
ATOM 835 O O . TRP A 1 112 ? -5.996 6.677 6.442 1.00 96.06 112 TRP A O 1
ATOM 845 N N . MET A 1 113 ? -5.722 7.187 4.280 1.00 96.19 113 MET A N 1
ATOM 846 C CA . MET A 1 113 ? -4.329 6.763 4.197 1.00 96.19 113 MET A CA 1
ATOM 847 C C . MET A 1 113 ? -3.370 7.943 4.357 1.00 96.19 113 MET A C 1
ATOM 849 O O . MET A 1 113 ? -3.453 8.933 3.633 1.00 96.19 113 MET A O 1
ATOM 853 N N . THR A 1 114 ? -2.377 7.780 5.226 1.00 95.62 114 THR A N 1
ATOM 854 C CA . THR A 1 114 ? -1.107 8.508 5.130 1.00 95.62 114 THR A CA 1
ATOM 855 C C . THR A 1 114 ? -0.124 7.630 4.372 1.00 95.62 114 THR A C 1
ATOM 857 O O . THR A 1 114 ? 0.063 6.467 4.733 1.00 95.62 114 THR A O 1
ATOM 860 N N . ILE A 1 115 ? 0.492 8.175 3.325 1.00 95.94 115 ILE A N 1
ATOM 861 C CA . ILE A 1 115 ? 1.373 7.438 2.418 1.00 95.94 115 ILE A CA 1
ATOM 862 C C . ILE A 1 115 ? 2.777 8.038 2.446 1.00 95.94 115 ILE A C 1
ATOM 864 O O . ILE A 1 115 ? 2.963 9.224 2.184 1.00 95.94 115 ILE A O 1
ATOM 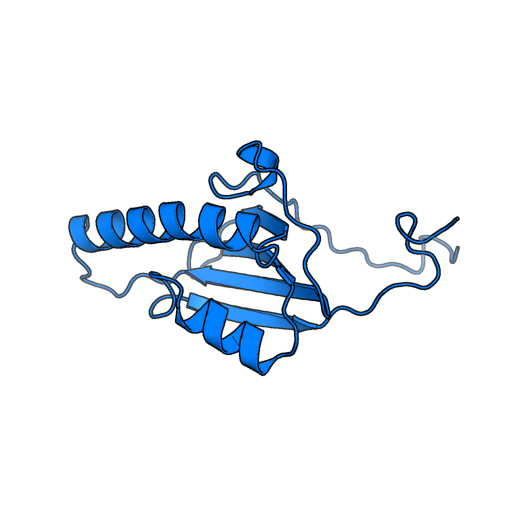868 N N . GLU A 1 116 ? 3.770 7.186 2.673 1.00 96.31 116 GLU A N 1
ATOM 869 C CA . GLU A 1 116 ? 5.183 7.495 2.489 1.00 96.31 116 GLU A CA 1
ATOM 870 C C . GLU A 1 116 ? 5.711 6.690 1.302 1.00 96.31 116 GLU A C 1
ATOM 872 O O . GLU A 1 116 ? 5.649 5.460 1.284 1.00 96.31 116 GLU A O 1
ATOM 877 N N . THR A 1 117 ? 6.215 7.390 0.285 1.00 97.19 117 THR A N 1
ATOM 878 C CA . THR A 1 117 ? 6.700 6.769 -0.953 1.00 97.19 117 THR A CA 1
ATOM 879 C C . THR A 1 117 ? 8.217 6.836 -1.024 1.00 97.19 117 THR A C 1
ATOM 881 O O . THR A 1 117 ? 8.800 7.917 -0.999 1.00 97.19 117 THR A O 1
ATOM 884 N N . THR A 1 118 ? 8.849 5.679 -1.198 1.00 97.38 118 THR A N 1
ATOM 885 C CA . THR A 1 118 ? 10.281 5.551 -1.480 1.00 97.38 118 THR A CA 1
ATOM 886 C C . THR A 1 118 ? 10.470 5.028 -2.906 1.00 97.38 118 THR A C 1
ATOM 888 O O . THR A 1 118 ? 10.200 3.851 -3.162 1.00 97.38 118 THR A O 1
ATOM 891 N N . PRO A 1 119 ? 10.926 5.863 -3.858 1.00 96.06 119 PRO A N 1
ATOM 892 C CA . PRO A 1 119 ? 11.295 5.398 -5.190 1.00 96.06 119 PRO A CA 1
ATOM 893 C C . PRO A 1 119 ? 12.458 4.407 -5.107 1.00 96.06 119 PRO A C 1
ATOM 895 O O . PRO A 1 119 ? 13.448 4.663 -4.421 1.00 96.06 119 PRO A O 1
ATOM 898 N N . LEU A 1 120 ? 12.357 3.292 -5.823 1.00 95.12 120 LEU A N 1
ATOM 899 C CA . LEU A 1 120 ? 13.401 2.278 -5.886 1.00 95.12 120 LEU A CA 1
ATOM 900 C C . LEU A 1 120 ? 14.094 2.314 -7.244 1.00 95.12 120 LEU A C 1
ATOM 902 O O . LEU A 1 120 ? 13.490 2.574 -8.285 1.00 95.12 120 LEU A O 1
ATOM 906 N N . SER A 1 121 ? 15.389 2.023 -7.226 1.00 90.69 121 SER A N 1
ATOM 907 C CA . SER A 1 121 ? 16.178 1.801 -8.431 1.00 90.69 121 SER A CA 1
ATOM 908 C C . SER A 1 121 ? 16.762 0.393 -8.400 1.00 90.69 121 SER A C 1
ATOM 910 O O . SER A 1 121 ? 17.140 -0.079 -7.326 1.00 90.69 121 SER A O 1
ATOM 912 N N . PRO A 1 122 ? 16.861 -0.280 -9.557 1.00 87.31 122 PRO A N 1
ATOM 913 C CA . PRO A 1 122 ? 17.504 -1.581 -9.644 1.00 87.31 122 PRO A CA 1
ATOM 914 C C . PRO A 1 122 ? 18.931 -1.542 -9.104 1.00 87.31 122 PRO A C 1
ATOM 916 O O . PRO A 1 122 ? 19.705 -0.654 -9.467 1.00 87.31 122 PRO A O 1
ATOM 919 N N . HIS A 1 123 ? 19.294 -2.527 -8.288 1.00 87.00 123 HIS A N 1
ATOM 920 C CA . HIS A 1 123 ? 20.683 -2.706 -7.885 1.00 87.00 123 HIS A CA 1
ATOM 921 C C . HIS A 1 123 ? 21.456 -3.420 -9.012 1.00 87.00 123 HIS A C 1
ATOM 923 O O . HIS A 1 123 ? 20.901 -4.339 -9.619 1.00 87.00 123 HIS A O 1
ATOM 929 N N . PRO A 1 124 ? 22.719 -3.050 -9.310 1.00 87.06 124 PRO A N 1
ATOM 930 C CA . PRO A 1 124 ? 23.528 -3.755 -10.313 1.00 87.06 124 PRO A CA 1
ATOM 931 C C . PRO A 1 124 ? 23.683 -5.252 -10.006 1.00 87.06 124 PRO A C 1
ATOM 933 O O . PRO A 1 124 ? 23.705 -6.064 -10.923 1.00 87.06 124 PRO A O 1
ATOM 936 N N . ASP A 1 125 ? 23.714 -5.605 -8.719 1.00 88.44 125 ASP A N 1
ATOM 937 C CA . ASP A 1 125 ? 23.791 -6.992 -8.240 1.00 88.44 125 ASP A CA 1
ATOM 938 C C . ASP A 1 125 ? 22.421 -7.606 -7.882 1.00 88.44 125 ASP A C 1
ATOM 940 O O . ASP A 1 125 ? 22.339 -8.469 -7.010 1.00 88.44 125 ASP A O 1
ATOM 944 N N . ASP A 1 126 ? 21.321 -7.125 -8.470 1.00 87.06 126 ASP A N 1
ATOM 945 C CA . ASP A 1 126 ? 19.997 -7.729 -8.270 1.00 87.06 126 ASP A CA 1
ATOM 946 C C . ASP A 1 126 ? 19.994 -9.173 -8.817 1.00 87.06 126 ASP A C 1
ATOM 948 O O . ASP A 1 126 ? 20.129 -9.360 -10.031 1.00 87.06 126 ASP A O 1
ATOM 952 N N . PRO A 1 127 ? 19.818 -10.206 -7.969 1.00 85.25 127 PRO A N 1
ATOM 953 C CA . PRO A 1 127 ? 19.935 -11.603 -8.383 1.00 85.25 127 PRO A CA 1
ATOM 954 C C . PRO A 1 127 ? 18.868 -12.031 -9.397 1.00 85.25 127 PRO A C 1
ATOM 956 O O . PRO A 1 127 ? 19.066 -13.016 -10.096 1.00 85.25 127 PRO A O 1
ATOM 959 N N . ILE A 1 128 ? 17.750 -11.304 -9.510 1.00 81.50 128 ILE A N 1
ATOM 960 C CA . ILE A 1 128 ? 16.720 -11.565 -10.530 1.00 81.50 128 ILE A CA 1
ATOM 961 C C . ILE A 1 128 ? 17.163 -11.041 -11.910 1.00 81.50 128 ILE A C 1
ATOM 963 O O . ILE A 1 128 ? 16.626 -11.451 -12.938 1.00 81.50 128 ILE A O 1
ATOM 967 N N . ARG A 1 129 ? 18.141 -10.130 -11.943 1.00 71.12 129 ARG A N 1
ATOM 968 C CA . ARG A 1 129 ? 18.680 -9.499 -13.158 1.00 71.12 129 ARG A CA 1
ATOM 969 C C . ARG A 1 129 ? 20.073 -9.999 -13.530 1.00 71.12 129 ARG A C 1
ATOM 971 O O . ARG A 1 129 ? 20.559 -9.657 -14.607 1.00 71.12 129 ARG A O 1
ATOM 978 N N . MET A 1 130 ? 20.710 -10.769 -12.652 1.00 64.62 130 MET A N 1
ATOM 979 C CA . MET A 1 130 ? 21.962 -11.455 -12.947 1.00 64.62 130 MET A CA 1
ATOM 980 C C . MET A 1 130 ? 21.700 -12.607 -13.943 1.00 64.62 130 MET A C 1
ATOM 982 O O . MET A 1 130 ? 20.696 -13.304 -13.787 1.00 64.62 130 MET A O 1
ATOM 986 N N . PRO A 1 131 ? 22.539 -12.766 -14.986 1.00 57.38 131 PRO A N 1
ATOM 987 C CA . PRO A 1 131 ? 22.383 -13.800 -16.013 1.00 57.38 131 PRO A CA 1
ATOM 988 C C . PRO A 1 131 ? 22.650 -15.223 -15.507 1.00 57.38 131 PRO A C 1
ATOM 990 O O . PRO A 1 131 ? 23.405 -15.381 -14.519 1.00 57.38 131 PRO A O 1
#

InterPro domains:
  IPR011008 Dimeric alpha-beta barrel [SSF54909] (35-129)
  IPR026029 Muconolactone isomerase domain [PF02426] (35-126)

pLDDT: mean 90.45, std 10.15, range [52.94, 98.19]

Sequence (131 aa):
MPPRSWRTDDVTPLGAHPNDPVGQGITIAPGKGPEFLIATTIMVPPGTPAQVVDDTVAREARRAPELAGRGHLVRLWALPDGPDGQRTLGLWRARDPGELMAILESLPLAGWMTIETTPLSPHPDDPIRMP

Organism: Mycobacterium tuberculosis (NCBI:txid1773)

Foldseek 3Di:
DDDPVPDDDDDWDWADDPLWCVVVVHDADQADAWKKKKKKFFADDPPDDPVNVVVLVVQLSVLSSVCRNNNFWNGKTWTPADPRHTMMITIGGDNDVVRVVVSLCPRSRSVRIDMDMDTDDDDPVPVVPDD